Protein 6QAZ (pdb70)

Nearest PDB structures (foldseek):
  6qaz-assembly1_A  TM=1.008E+00  e=1.156E-24  metagenome
  6riz-assembly1_A  TM=9.950E-01  e=8.073E-23  metagenome
  6rix-assembly2_B  TM=8.967E-01  e=8.905E-10  Mycobacterium intracellulare subsp. chimaera
  4o1r-assembly1_A  TM=9.053E-01  e=1.411E-09  Nostoc punctiforme PCC 73102
  1mi8-assembly1_A-2  TM=8.725E-01  e=2.018E-08  Synechocystis sp. PCC 6803

B-factor: mean 21.93, std 11.86, range [12.66, 133.34]

Sequence (128 aa):
SGGGGALDLKTQVQQTPQGMKEISNIQVGDLVLSNTTGYNEVLNVFPKSKKKSYKITLEDGKEIICSEEHLFPTQTGEMNISGGLKEEGMCLYVKEMMLKKILKIEELDERELIIDIEVSGNHLFYANDILTHN

Radius of gyration: 13.16 Å; Cα contacts (8 Å, |Δi|>4): 362; chains: 1; bounding box: 24×33×32 Å

Solvent-accessible surface area: 5979 Å² total; per-residue (Å²): 54,55,2,0,2,20,51,140,4,83,1,40,3,68,140,34,99,60,51,1,48,100,10,117,90,43,16,71,0,25,3,49,87,36,88,7,71,0,79,61,56,68,115,123,33,134,50,77,0,24,50,0,18,0,89,57,48,58,77,2,32,0,1,76,68,2,48,0,16,16,122,116,36,75,35,24,27,71,54,24,6,108,95,48,60,23,0,36,3,79,95,80,94,70,51,97,3,94,115,34,86,96,48,78,95,68,75,0,10,11,1,31,0,30,59,52,69,17,0,4,0,49,51,0,1,0,25,4

Secondary structure (DSSP, 8-state):
----EETT-EEEETTEEEEGGG--TT-EEEETTEEEEEEEEPPPEEEEEEEEEETTS-EEEEETT--EEETTEEE-GGGT--TT-EEEETTTEEEEEEEEEEEEEEEEE-EEESTTSEEEETTEEEE-

Foldseek 3Di:
DDKFWAQQWWFQFPVGIDRLVPDDFQTWTQALVGTWGFHDKDDKDWAWKKWWAWPVGQITIIHQQFWAQFPVGIDGNVRPDAFQGWFAFPNRDTTTTHDIGTDGTDIGIDIATDDPQWHQTSRTIGHD

Structure (mmCIF, N/CA/C/O backbone):
data_6QAZ
#
_entry.id   6QAZ
#
_cell.length_a   48.809
_cell.length_b   69.986
_cell.length_c   71.236
_cell.angle_alpha   90.00
_cell.angle_beta   90.00
_cell.angle_gamma   90.00
#
_symmetry.space_group_name_H-M   'I 2 2 2'
#
loop_
_entity.id
_entity.type
_entity.pdbx_description
1 polymer 'cyanophage-like gp41-1 intein'
2 non-polymer 'CITRATE ANION'
3 non-polymer 'PENTAETHYLENE GLYCOL'
4 non-polymer DI(HYDROXYETHYL)ETHER
5 water water
#
loop_
_atom_site.group_PDB
_atom_site.id
_atom_site.type_symbol
_atom_site.label_atom_id
_atom_site.label_alt_id
_atom_site.label_comp_id
_atom_site.label_asym_id
_atom_site.label_entity_id
_atom_site.label_seq_id
_atom_site.pdbx_PDB_ins_code
_atom_site.Cartn_x
_atom_site.Cartn_y
_atom_site.Cartn_z
_atom_site.occupancy
_atom_site.B_iso_or_equiv
_atom_site.auth_seq_id
_atom_site.auth_comp_id
_atom_site.auth_asym_id
_atom_site.auth_atom_id
_atom_site.pdbx_PDB_model_num
ATOM 1 N N . SER A 1 1 ? 29.196 20.541 13.176 1.00 16.15 -2 SER A N 1
ATOM 2 C CA . SER A 1 1 ? 29.254 19.484 14.191 1.00 16.51 -2 SER A CA 1
ATOM 3 C C . SER A 1 1 ? 28.805 18.182 13.565 1.00 16.90 -2 SER A C 1
ATOM 4 O O . SER A 1 1 ? 28.058 18.211 12.575 1.00 19.04 -2 SER A O 1
ATOM 7 N N A GLY A 1 2 ? 29.203 16.982 14.004 0.45 16.78 -1 GLY A N 1
ATOM 8 N N B GLY A 1 2 ? 29.289 17.152 14.234 0.55 18.76 -1 GLY A N 1
ATOM 9 C CA A GLY A 1 2 ? 29.000 15.755 13.199 0.45 16.80 -1 GLY A CA 1
ATOM 10 C CA B GLY A 1 2 ? 28.855 15.785 14.045 0.55 17.75 -1 GLY A CA 1
ATOM 11 C C A GLY A 1 2 ? 27.670 15.023 13.352 0.45 16.56 -1 GLY A C 1
ATOM 12 C C B GLY A 1 2 ? 27.461 15.550 14.570 0.55 17.96 -1 GLY A C 1
ATOM 13 O O A GLY A 1 2 ? 27.395 14.139 12.506 0.45 18.52 -1 GLY A O 1
ATOM 14 O O B GLY A 1 2 ? 26.882 16.335 15.351 0.55 20.91 -1 GLY A O 1
ATOM 15 N N A GLY A 1 3 ? 26.879 15.325 14.385 0.45 15.93 0 GLY A N 1
ATOM 16 N N B GLY A 1 3 ? 26.916 14.432 14.142 0.55 17.98 0 GLY A N 1
ATOM 17 C CA A GLY A 1 3 ? 25.586 14.669 14.648 0.45 15.79 0 GLY A CA 1
ATOM 18 C CA B GLY A 1 3 ? 25.533 14.041 14.402 0.55 17.21 0 GLY A CA 1
ATOM 19 C C A GLY A 1 3 ? 24.503 15.213 13.739 0.45 15.14 0 GLY A C 1
ATOM 20 C C B GLY A 1 3 ? 24.550 14.847 13.588 0.55 16.37 0 GLY A C 1
ATOM 21 O O A GLY A 1 3 ? 24.809 16.018 12.834 0.45 16.16 0 GLY A O 1
ATOM 22 O O B GLY A 1 3 ? 24.946 15.572 12.699 0.55 15.33 0 GLY A O 1
ATOM 23 N N . ALA A 1 4 ? 23.272 14.720 13.905 1.00 15.44 1 ALA A N 1
ATOM 24 C CA . ALA A 1 4 ? 22.222 15.101 12.967 1.00 13.84 1 ALA A CA 1
ATOM 25 C C . ALA A 1 4 ? 20.853 14.965 13.623 1.00 13.58 1 ALA A C 1
ATOM 26 O O . ALA A 1 4 ? 20.696 14.349 14.693 1.00 14.52 1 ALA A O 1
ATOM 28 N N . LEU A 1 5 ? 19.861 15.524 12.954 1.00 13.21 2 LEU A N 1
ATOM 29 C CA . LEU A 1 5 ? 18.485 15.661 13.426 1.00 13.17 2 LEU A CA 1
ATOM 30 C C . LEU A 1 5 ? 17.515 15.031 12.424 1.00 13.06 2 LEU A C 1
ATOM 31 O O . LEU A 1 5 ? 17.728 15.015 11.213 1.00 13.61 2 LEU A O 1
ATOM 36 N N . ASP A 1 6 ? 16.351 14.601 12.931 1.00 13.26 3 ASP A N 1
ATOM 37 C CA . ASP A 1 6 ? 15.306 14.080 12.038 1.00 13.41 3 ASP A CA 1
ATOM 38 C C . ASP A 1 6 ? 14.924 15.108 10.998 1.00 13.12 3 ASP A C 1
ATOM 39 O O . ASP A 1 6 ? 14.822 16.311 11.292 1.00 13.62 3 ASP A O 1
ATOM 44 N N . LEU A 1 7 ? 14.599 14.641 9.798 1.00 13.58 4 LEU A N 1
ATOM 45 C CA . LEU A 1 7 ? 14.215 15.534 8.688 1.00 14.56 4 LEU A CA 1
ATOM 46 C C . LEU A 1 7 ? 13.009 16.406 9.006 1.00 14.12 4 LEU A C 1
ATOM 47 O O . LEU A 1 7 ? 12.931 17.512 8.443 1.00 15.29 4 LEU A O 1
ATOM 56 N N . LYS A 1 8 ? 12.089 15.951 9.834 1.00 14.17 5 LYS A N 1
ATOM 57 C CA . LYS A 1 8 ? 10.840 16.672 10.090 1.00 14.73 5 LYS A CA 1
ATOM 58 C C . LYS A 1 8 ? 10.954 17.593 11.290 1.00 14.24 5 LYS A C 1
ATOM 59 O O . LYS A 1 8 ? 9.968 18.254 11.645 1.00 15.88 5 LYS A O 1
ATOM 65 N N . THR A 1 9 ? 12.119 17.680 11.912 1.00 13.74 6 THR A N 1
ATOM 66 C CA . THR A 1 9 ? 12.339 18.641 13.001 1.00 13.33 6 THR A CA 1
ATOM 67 C C . THR A 1 9 ? 12.007 20.037 12.509 1.00 13.01 6 THR A C 1
ATOM 68 O O . THR A 1 9 ? 12.490 20.426 11.438 1.00 14.64 6 THR A O 1
ATOM 72 N N . GLN A 1 10 ? 11.257 20.808 13.270 1.00 12.77 7 GLN A N 1
ATOM 73 C CA . GLN A 1 10 ? 10.901 22.170 12.872 1.00 12.93 7 GLN A CA 1
ATOM 74 C C . GLN A 1 10 ? 11.833 23.189 13.517 1.00 12.99 7 GLN A C 1
ATOM 75 O O . GLN A 1 10 ? 12.163 23.107 14.695 1.00 14.68 7 GLN A O 1
ATOM 81 N N . VAL A 1 11 ? 12.234 24.155 12.715 1.00 13.97 8 VAL A N 1
ATOM 82 C CA . VAL A 1 11 ? 13.033 25.312 13.167 1.00 14.07 8 VAL A CA 1
ATOM 83 C C . VAL A 1 11 ? 12.269 26.566 12.757 1.00 13.89 8 VAL A C 1
ATOM 84 O O . VAL A 1 11 ? 11.464 26.555 11.825 1.00 15.64 8 VAL A O 1
ATOM 88 N N . GLN A 1 12 ? 12.520 27.652 13.465 1.00 14.93 9 GLN A N 1
ATOM 89 C CA A GLN A 1 12 ? 11.802 28.911 13.270 0.50 15.48 9 GLN A CA 1
ATOM 90 C CA B GLN A 1 12 ? 11.788 28.911 13.246 0.50 15.45 9 GLN A CA 1
ATOM 91 C C . GLN A 1 12 ? 12.647 29.861 12.415 1.00 14.72 9 GLN A C 1
ATOM 92 O O . GLN A 1 12 ? 13.739 30.245 12.848 1.00 15.46 9 GLN A O 1
ATOM 103 N N . THR A 1 13 ? 12.143 30.231 11.254 1.00 15.82 10 THR A N 1
ATOM 104 C CA . THR A 1 13 ? 12.779 31.249 10.407 1.00 15.92 10 THR A CA 1
ATOM 105 C C . THR A 1 13 ? 11.964 32.512 10.530 1.00 17.49 10 THR A C 1
ATOM 106 O O . THR A 1 13 ? 10.798 32.484 10.949 1.00 18.49 10 THR A O 1
ATOM 110 N N . PRO A 1 14 ? 12.457 33.640 10.000 1.00 18.22 11 PRO A N 1
ATOM 111 C CA . PRO A 1 14 ? 11.616 34.836 9.948 1.00 20.87 11 PRO A CA 1
ATOM 112 C C . PRO A 1 14 ? 10.366 34.660 9.081 1.00 21.92 11 PRO A C 1
ATOM 113 O O . PRO A 1 14 ? 9.479 35.484 9.172 1.00 28.43 11 PRO A O 1
ATOM 117 N N . GLN A 1 15 ? 10.389 33.711 8.153 1.00 21.89 12 GLN A N 1
ATOM 118 C CA . GLN A 1 15 ? 9.252 33.426 7.248 1.00 25.38 12 GLN A CA 1
ATOM 119 C C . GLN A 1 15 ? 8.338 32.331 7.831 1.00 25.72 12 GLN A C 1
ATOM 120 O O . GLN A 1 15 ? 7.351 31.998 7.146 1.00 35.44 12 GLN A O 1
ATOM 126 N N . GLY A 1 16 ? 8.564 31.856 9.058 1.00 21.35 13 GLY A N 1
ATOM 127 C CA . GLY A 1 16 ? 7.727 30.839 9.711 1.00 21.29 13 GLY A CA 1
ATOM 128 C C . GLY A 1 16 ? 8.510 29.595 9.990 1.00 17.38 13 GLY A C 1
ATOM 129 O O . GLY A 1 16 ? 9.723 29.515 9.782 1.00 18.04 13 GLY A O 1
ATOM 130 N N . MET A 1 17 ? 7.813 28.608 10.502 1.00 16.97 14 MET A N 1
ATOM 131 C CA . MET A 1 17 ? 8.461 27.338 10.832 1.00 15.80 14 MET A CA 1
ATOM 132 C C . MET A 1 17 ? 8.775 26.597 9.544 1.00 16.07 14 MET A C 1
ATOM 133 O O . MET A 1 17 ? 7.977 26.587 8.616 1.00 19.02 14 MET A O 1
ATOM 141 N N . LYS A 1 18 ? 9.915 25.971 9.521 1.00 14.88 15 LYS A N 1
ATOM 142 C CA . LYS A 1 18 ? 10.336 25.123 8.403 1.00 14.89 15 LYS A CA 1
ATOM 143 C C . LYS A 1 18 ? 10.818 23.783 8.936 1.00 14.52 15 LYS A C 1
ATOM 144 O O . LYS A 1 18 ? 11.448 23.738 9.994 1.00 15.66 15 LYS A O 1
ATOM 155 N N . GLU A 1 19 ? 10.576 22.718 8.192 1.00 14.80 16 GLU A N 1
ATOM 156 C CA . GLU A 1 19 ? 11.239 21.450 8.496 1.00 14.37 16 GLU A CA 1
ATOM 157 C C . GLU A 1 19 ? 12.703 21.579 8.116 1.00 14.19 16 GLU A C 1
ATOM 158 O O . GLU A 1 19 ? 13.071 22.186 7.087 1.00 14.90 16 GLU A O 1
ATOM 164 N N . ILE A 1 20 ? 13.577 21.005 8.934 1.00 13.93 17 ILE A N 1
ATOM 165 C CA . ILE A 1 20 ? 15.015 21.207 8.742 1.00 14.48 17 ILE A CA 1
ATOM 166 C C . ILE A 1 20 ? 15.469 20.619 7.404 1.00 14.88 17 ILE A C 1
ATOM 167 O O . ILE A 1 20 ? 16.452 21.119 6.838 1.00 15.44 17 ILE A O 1
ATOM 172 N N . SER A 1 21 ? 14.799 19.595 6.895 1.00 15.33 18 SER A N 1
ATOM 173 C CA . SER A 1 21 ? 15.115 19.053 5.566 1.00 17.14 18 SER A CA 1
ATOM 174 C C . SER A 1 21 ? 14.945 20.083 4.457 1.00 16.44 18 SER A C 1
ATOM 175 O O . SER A 1 21 ? 15.470 19.855 3.374 1.00 18.86 18 SER A O 1
ATOM 178 N N . ASN A 1 22 ? 14.218 21.167 4.696 1.00 15.37 19 ASN A N 1
ATOM 179 C CA . ASN A 1 22 ? 13.978 22.203 3.687 1.00 15.53 19 ASN A CA 1
ATOM 180 C C . ASN A 1 22 ? 14.901 23.414 3.904 1.00 14.99 19 ASN A C 1
ATOM 181 O O . ASN A 1 22 ? 14.823 24.336 3.105 1.00 17.21 19 ASN A O 1
ATOM 186 N N . ILE A 1 23 ? 15.708 23.426 4.938 1.00 14.63 20 ILE A N 1
ATOM 187 C CA . ILE A 1 23 ? 16.600 24.569 5.230 1.00 14.90 20 ILE A CA 1
ATOM 188 C C . ILE A 1 23 ? 17.714 24.606 4.183 1.00 15.38 20 ILE A C 1
ATOM 189 O O . ILE A 1 23 ? 18.234 23.569 3.750 1.00 17.03 20 ILE A O 1
ATOM 194 N N . GLN A 1 24 ? 18.081 25.822 3.819 1.00 15.75 21 GLN A N 1
ATOM 195 C CA . GLN A 1 24 ? 19.169 26.059 2.854 1.00 16.84 21 GLN A CA 1
ATOM 196 C C . GLN A 1 24 ? 20.157 27.048 3.439 1.00 15.82 21 GLN A C 1
ATOM 197 O O . GLN A 1 24 ? 19.826 27.841 4.344 1.00 15.82 21 GLN A O 1
ATOM 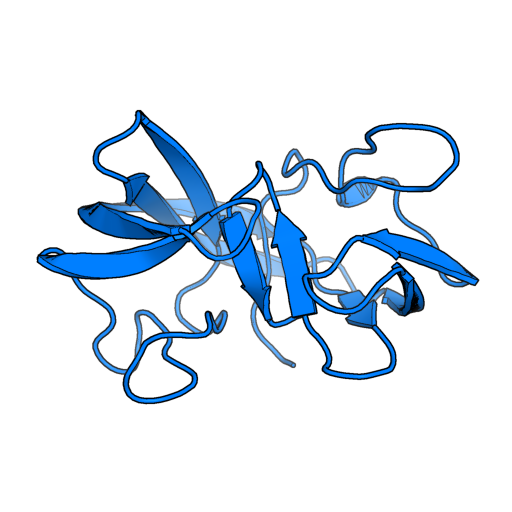208 N N . VAL A 1 25 ? 21.360 27.022 2.922 1.00 16.23 22 VAL A N 1
ATOM 209 C CA . VAL A 1 25 ? 22.361 28.028 3.290 1.00 16.57 22 VAL A CA 1
ATOM 210 C C . VAL A 1 25 ? 21.770 29.402 3.043 1.00 17.37 22 VAL A C 1
ATOM 211 O O . VAL A 1 25 ? 21.134 29.655 2.0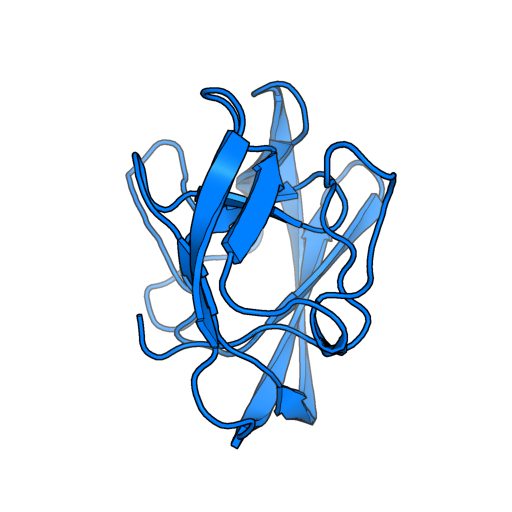13 1.00 17.81 22 VAL A O 1
ATOM 218 N N . GLY A 1 26 ? 21.994 30.288 4.008 1.00 17.38 23 GLY A N 1
ATOM 219 C CA . GLY A 1 26 ? 21.458 31.652 3.981 1.00 19.09 23 GLY A CA 1
ATOM 220 C C . GLY A 1 26 ? 20.163 31.822 4.733 1.00 18.13 23 GLY A C 1
ATOM 221 O O . GLY A 1 26 ? 19.814 32.969 5.032 1.00 21.29 23 GLY A O 1
ATOM 222 N N . ASP A 1 27 ? 19.448 30.742 5.037 1.00 16.48 24 ASP A N 1
ATOM 223 C CA . ASP A 1 27 ? 18.287 30.851 5.940 1.00 16.18 24 ASP A CA 1
ATOM 224 C C . ASP A 1 27 ? 18.753 31.370 7.298 1.00 15.10 24 ASP A C 1
ATOM 225 O O . ASP A 1 27 ? 19.923 31.277 7.662 1.00 15.85 24 ASP A O 1
ATOM 234 N N . LEU A 1 28 ? 17.810 31.908 8.041 1.00 15.41 25 LEU A N 1
ATOM 235 C CA . LEU A 1 28 ? 18.006 32.378 9.417 1.00 15.22 25 LEU A CA 1
ATOM 236 C C . LEU A 1 28 ? 17.140 31.531 10.349 1.00 14.65 25 LEU A C 1
ATOM 237 O O . LEU A 1 28 ? 15.952 31.354 10.039 1.00 15.83 25 LEU A O 1
ATOM 242 N N . VAL A 1 29 ? 17.723 31.031 11.436 1.00 14.31 26 VAL A N 1
ATOM 243 C CA . VAL A 1 29 ? 16.991 30.174 12.389 1.00 14.20 26 VAL A CA 1
ATOM 244 C C . VAL A 1 29 ? 17.082 30.755 13.777 1.00 13.93 26 VAL A C 1
ATOM 245 O O . VAL A 1 29 ? 18.156 31.205 14.219 1.00 14.68 26 VAL A O 1
ATOM 249 N N . LEU A 1 30 ? 15.970 30.716 14.497 1.00 14.06 27 LEU A N 1
ATOM 250 C CA . LEU A 1 30 ? 15.884 31.381 15.802 1.00 14.49 27 LEU A CA 1
ATOM 251 C C . LEU A 1 30 ? 16.609 30.569 16.864 1.00 13.88 27 LEU A C 1
ATOM 252 O O . LEU A 1 30 ? 16.405 29.356 16.979 1.00 14.22 27 LEU A O 1
ATOM 257 N N . SER A 1 31 ? 17.410 31.272 17.648 1.00 14.68 28 SER A N 1
ATOM 258 C CA . SER A 1 31 ? 18.093 30.769 18.837 1.00 14.85 28 SER A CA 1
ATOM 259 C C . SER A 1 31 ? 17.635 31.550 20.060 1.00 14.56 28 SER A C 1
ATOM 260 O O . SER A 1 31 ? 16.766 32.424 19.965 1.00 17.41 28 SER A O 1
ATOM 264 N N . ASN A 1 32 ? 18.278 31.287 21.176 1.00 15.15 29 ASN A N 1
ATOM 265 C CA . ASN A 1 32 ? 18.045 32.074 22.411 1.00 15.63 29 ASN A CA 1
ATOM 266 C C . ASN A 1 32 ? 18.585 33.494 22.301 1.00 16.20 29 ASN A C 1
ATOM 267 O O . ASN A 1 32 ? 18.207 34.308 23.138 1.00 19.44 29 ASN A O 1
ATOM 272 N N A THR A 1 33 ? 19.515 33.710 21.375 0.50 17.69 30 THR A N 1
ATOM 273 N N B THR A 1 33 ? 19.429 33.782 21.303 0.50 16.27 30 THR A N 1
ATOM 274 C CA A THR A 1 33 ? 20.205 34.980 21.078 0.50 20.65 30 THR A CA 1
ATOM 275 C CA B THR A 1 33 ? 20.201 35.042 21.163 0.50 18.74 30 THR A CA 1
ATOM 276 C C A THR A 1 33 ? 19.845 35.461 19.682 0.50 18.14 30 THR A C 1
ATOM 277 C C B THR A 1 33 ? 19.634 35.861 20.001 0.50 17.21 30 THR A C 1
ATOM 278 O O A THR A 1 33 ? 20.700 35.807 18.972 0.50 19.98 30 THR A O 1
ATOM 279 O O B THR A 1 33 ? 20.031 37.000 19.938 0.50 21.31 30 THR A O 1
ATOM 283 N N . GLY A 1 34 ? 18.626 35.428 19.257 1.00 20.25 31 GLY A N 1
ATOM 284 C CA . GLY A 1 34 ? 18.271 35.965 17.938 1.00 18.01 31 GLY A CA 1
ATOM 285 C C . GLY A 1 34 ? 18.455 34.952 16.848 1.00 15.61 31 GLY A C 1
ATOM 286 O O . GLY A 1 34 ? 18.604 33.746 17.108 1.00 18.34 31 GLY A O 1
ATOM 287 N N . TYR A 1 35 ? 18.457 35.398 15.622 1.00 14.93 32 TYR A N 1
ATOM 288 C CA . TYR A 1 35 ? 18.532 34.503 14.470 1.00 14.62 32 TYR A CA 1
ATOM 289 C C . TYR A 1 35 ? 19.966 34.276 14.050 1.00 14.29 32 TYR A C 1
ATOM 290 O O . TYR A 1 35 ? 20.732 35.231 13.824 1.00 15.37 32 TYR A O 1
ATOM 299 N N . ASN A 1 36 ? 20.335 33.010 13.897 1.00 14.03 33 ASN A N 1
ATOM 300 C CA . ASN A 1 36 ? 21.645 32.641 13.388 1.00 14.07 33 ASN A CA 1
ATOM 301 C C . ASN A 1 36 ? 21.552 32.254 11.916 1.00 14.13 33 ASN A C 1
ATOM 302 O O . ASN A 1 36 ? 20.567 31.608 11.503 1.00 15.13 33 ASN A O 1
ATOM 307 N N . GLU A 1 37 ? 22.532 32.647 11.108 1.00 14.38 34 GLU A N 1
ATOM 308 C CA . GLU A 1 37 ? 22.543 32.302 9.682 1.00 14.84 34 GLU A CA 1
ATOM 309 C C . GLU A 1 37 ? 22.969 30.854 9.514 1.00 14.22 34 GLU A C 1
ATOM 310 O O . GLU A 1 37 ? 23.939 30.409 10.118 1.00 14.61 34 GLU A O 1
ATOM 316 N N . VAL A 1 38 ? 22.299 30.157 8.608 1.00 14.44 35 VAL A N 1
ATOM 317 C CA . VAL A 1 38 ? 22.711 28.810 8.211 1.00 14.31 35 VAL A CA 1
ATOM 318 C C . VAL A 1 38 ? 23.904 28.943 7.241 1.00 15.29 35 VAL A C 1
ATOM 319 O O . VAL A 1 38 ? 23.756 29.490 6.139 1.00 16.83 35 VAL A O 1
ATOM 323 N N . LEU A 1 39 ? 25.058 28.496 7.692 1.00 14.66 36 LEU A N 1
ATOM 324 C CA . LEU A 1 39 ? 26.315 28.601 6.961 1.00 15.51 36 LEU A CA 1
ATOM 325 C C . LEU A 1 39 ? 26.590 27.362 6.126 1.00 15.94 36 LEU A C 1
ATOM 326 O O . LEU A 1 39 ? 27.279 27.447 5.109 1.00 17.62 36 LEU A O 1
ATOM 331 N N . ASN A 1 40 ? 26.096 26.202 6.564 1.00 15.10 37 ASN A N 1
ATOM 332 C CA . ASN A 1 40 ? 26.332 24.927 5.853 1.00 15.79 37 ASN A CA 1
ATOM 333 C C . ASN A 1 40 ? 25.125 24.050 6.043 1.00 14.92 37 ASN A C 1
ATOM 334 O O . ASN A 1 40 ? 24.533 24.014 7.124 1.00 15.16 37 ASN A O 1
ATOM 339 N N . VAL A 1 41 ? 24.820 23.306 4.999 1.00 14.89 38 VAL A N 1
ATOM 340 C CA . VAL A 1 41 ? 23.913 22.146 5.079 1.00 14.83 38 VAL A CA 1
ATOM 341 C C . VAL A 1 41 ? 24.764 20.961 4.653 1.00 14.55 38 VAL A C 1
ATOM 342 O O . VAL A 1 41 ? 25.122 20.836 3.474 1.00 15.77 38 VAL A O 1
ATOM 346 N N . PHE A 1 42 ? 25.164 20.158 5.626 1.00 15.15 39 PHE A N 1
ATOM 347 C CA . PHE A 1 42 ? 26.057 19.027 5.358 1.00 15.66 39 PHE A CA 1
ATOM 348 C C . PHE A 1 42 ? 25.244 17.941 4.689 1.00 15.62 39 PHE A C 1
ATOM 349 O O . PHE A 1 42 ? 24.020 17.963 4.694 1.00 16.43 39 PHE A O 1
ATOM 357 N N . PRO A 1 43 ? 25.888 16.924 4.093 1.00 16.21 40 PRO A N 1
ATOM 358 C CA . PRO A 1 43 ? 25.111 15.879 3.436 1.00 16.70 40 PRO A CA 1
ATOM 359 C C . PRO A 1 43 ? 24.209 15.135 4.405 1.00 16.70 40 PRO A C 1
ATOM 360 O O . PRO A 1 43 ? 24.568 14.898 5.546 1.00 17.26 40 PRO A O 1
ATOM 364 N N . LYS A 1 44 ? 23.045 14.766 3.908 1.00 17.75 41 LYS A N 1
ATOM 365 C CA . LYS A 1 44 ? 22.160 13.858 4.635 1.00 18.19 41 LYS A CA 1
ATOM 366 C C . LYS A 1 44 ? 22.930 12.558 4.881 1.00 20.21 41 LYS A C 1
ATOM 367 O O . LYS A 1 44 ? 23.710 12.138 4.065 1.00 23.41 41 LYS A O 1
ATOM 378 N N . SER A 1 45 ? 22.643 11.899 5.975 1.00 19.08 42 SER A N 1
ATOM 379 C CA . SER A 1 45 ? 23.361 10.708 6.442 1.00 22.26 42 SER A CA 1
ATOM 380 C C . SER A 1 45 ? 22.385 9.781 7.125 1.00 19.22 42 SER A C 1
ATOM 381 O O . SER A 1 45 ? 21.546 10.242 7.775 1.00 22.21 42 SER A O 1
ATOM 386 N N . LYS A 1 46 ? 22.627 8.486 7.042 1.00 20.69 43 LYS A N 1
ATOM 387 C CA . LYS A 1 46 ? 21.811 7.500 7.735 1.00 20.40 43 LYS A CA 1
ATOM 388 C C . LYS A 1 46 ? 22.551 7.112 8.995 1.00 22.59 43 LYS A C 1
ATOM 389 O O . LYS A 1 46 ? 23.722 6.684 8.927 1.00 25.55 43 LYS A O 1
ATOM 395 N N . LYS A 1 47 ? 21.880 7.273 10.118 1.00 20.58 44 LYS A N 1
ATOM 396 C CA . LYS A 1 47 ? 22.462 7.010 11.440 1.00 20.33 44 LYS A CA 1
ATOM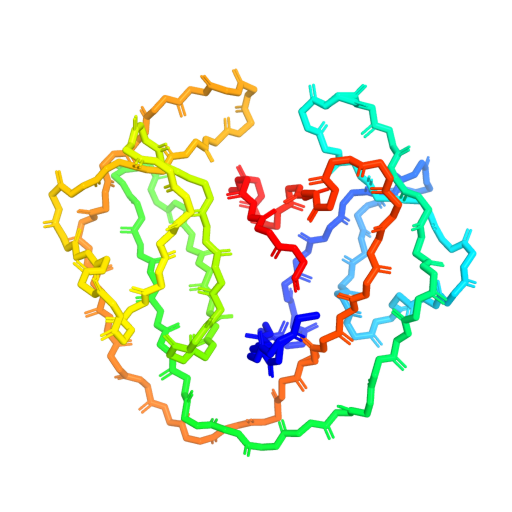 397 C C . LYS A 1 47 ? 21.374 6.406 12.331 1.00 18.60 44 LYS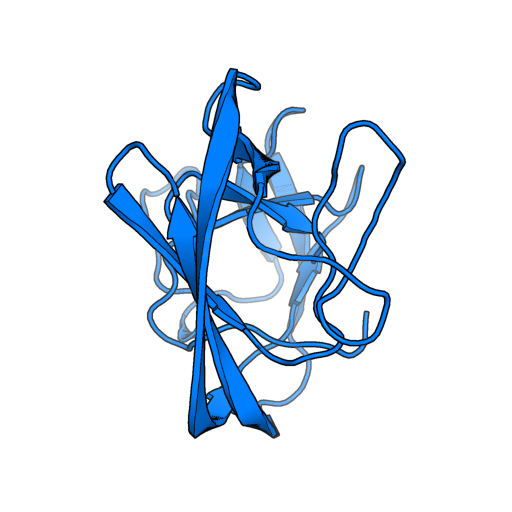 A C 1
ATOM 398 O O . LYS A 1 47 ? 20.160 6.625 12.119 1.00 18.58 44 LYS A O 1
ATOM 404 N N . LYS A 1 48 ? 21.801 5.713 13.370 1.00 19.26 45 LYS A N 1
ATOM 405 C CA . LYS A 1 48 ? 20.867 5.350 14.435 1.00 18.77 45 LYS A CA 1
ATOM 406 C C . LYS A 1 48 ? 20.290 6.603 15.061 1.00 17.14 45 LYS A C 1
ATOM 407 O O . LYS A 1 48 ? 21.018 7.565 15.332 1.00 18.75 45 LYS A O 1
ATOM 418 N N . SER A 1 49 ? 18.996 6.583 15.325 1.00 16.89 46 SER A N 1
ATOM 419 C CA . SER A 1 49 ? 18.280 7.737 15.878 1.00 16.03 46 SER A CA 1
ATOM 420 C C . SER A 1 49 ? 17.735 7.411 17.254 1.00 15.52 46 SER A C 1
ATOM 421 O O . SER A 1 49 ? 17.524 6.249 17.592 1.00 16.69 46 SER A O 1
ATOM 424 N N . TYR A 1 50 ? 17.492 8.472 18.004 1.00 15.17 47 TYR A N 1
ATOM 425 C CA . TYR A 1 50 ? 17.034 8.451 19.389 1.00 15.26 47 TYR A CA 1
ATOM 426 C C . TYR A 1 50 ? 15.997 9.539 19.554 1.00 14.43 47 TYR A C 1
ATOM 427 O O . TYR A 1 50 ? 16.138 10.630 19.017 1.00 15.09 47 TYR A O 1
ATOM 436 N N . LYS A 1 51 ? 14.963 9.250 20.332 1.00 15.01 48 LYS A N 1
ATOM 437 C CA . LYS A 1 51 ? 13.940 10.241 20.671 1.00 15.28 48 LYS A CA 1
ATOM 438 C C . LYS A 1 51 ? 14.130 10.694 22.108 1.00 15.29 48 LYS A C 1
ATOM 439 O O . LYS A 1 51 ? 14.102 9.850 23.027 1.00 16.57 48 LYS A O 1
ATOM 445 N N . ILE A 1 52 ? 14.227 11.983 22.302 1.00 13.98 49 ILE A N 1
ATOM 446 C CA . ILE A 1 52 ? 14.237 12.606 23.630 1.00 13.63 49 ILE A CA 1
ATOM 447 C C . ILE A 1 52 ? 12.874 13.216 23.868 1.00 13.95 49 ILE A C 1
ATOM 448 O O . ILE A 1 52 ? 12.409 14.000 23.034 1.00 15.14 49 ILE A O 1
ATOM 453 N N . THR A 1 53 ? 12.241 12.882 24.981 1.00 13.84 50 THR A N 1
ATOM 454 C CA . THR A 1 53 ? 10.931 13.426 25.363 1.00 14.07 50 THR A CA 1
ATOM 455 C C . THR A 1 53 ? 11.073 14.189 26.669 1.00 13.81 50 THR A C 1
ATOM 456 O O . THR A 1 53 ? 11.608 13.625 27.656 1.00 14.66 50 THR A O 1
ATOM 460 N N . LEU A 1 54 ? 10.603 15.428 26.710 1.00 13.55 51 LEU A N 1
ATOM 461 C CA . LEU A 1 54 ? 10.672 16.261 27.902 1.00 13.55 51 LEU A CA 1
ATOM 462 C C . LEU A 1 54 ? 9.366 16.199 28.682 1.00 13.87 51 LEU A C 1
ATOM 463 O O . LEU A 1 54 ? 8.324 15.740 28.204 1.00 14.92 51 LEU A O 1
ATOM 468 N N . GLU A 1 55 ? 9.414 16.737 29.898 1.00 14.69 52 GLU A N 1
ATOM 469 C CA . GLU A 1 55 ? 8.268 16.651 30.832 1.00 15.59 52 GLU A CA 1
ATOM 470 C C . GLU A 1 55 ? 7.077 17.483 30.345 1.00 15.29 52 GLU A C 1
ATOM 471 O O . GLU A 1 55 ? 5.966 17.245 30.852 1.00 16.42 52 GLU A O 1
ATOM 477 N N . ASP A 1 56 ? 7.263 18.426 29.433 1.00 15.91 53 ASP A N 1
ATOM 478 C CA . ASP A 1 56 ? 6.167 19.199 28.813 1.00 16.18 53 ASP A CA 1
ATOM 479 C C . ASP A 1 56 ? 5.688 18.557 27.508 1.00 15.73 53 ASP A C 1
ATOM 480 O O . ASP A 1 56 ? 4.883 19.190 26.789 1.00 19.30 53 ASP A O 1
ATOM 485 N N . GLY A 1 57 ? 6.146 17.361 27.207 1.00 15.11 54 GLY A N 1
ATOM 486 C CA . GLY A 1 57 ? 5.723 16.659 25.998 1.00 15.09 54 GLY A CA 1
ATOM 487 C C . GLY A 1 57 ? 6.615 16.874 24.800 1.00 14.66 54 GLY A C 1
ATOM 488 O O . GLY A 1 57 ? 6.520 16.100 23.845 1.00 15.55 54 GLY A O 1
ATOM 489 N N . LYS A 1 58 ? 7.440 17.916 24.794 1.00 14.19 55 LYS A N 1
ATOM 490 C CA . LYS A 1 58 ? 8.221 18.216 23.592 1.00 14.11 55 LYS A CA 1
ATOM 491 C C . LYS A 1 58 ? 9.169 17.057 23.296 1.00 13.28 55 LYS A C 1
ATOM 492 O O . LYS A 1 58 ? 9.751 16.460 24.202 1.00 14.64 55 LYS A O 1
ATOM 498 N N . GLU A 1 59 ? 9.350 16.785 22.012 1.00 13.74 56 GLU A N 1
ATOM 499 C CA . GLU A 1 59 ? 10.199 15.680 21.545 1.00 14.05 56 GLU A CA 1
ATOM 500 C C . GLU A 1 59 ? 11.154 16.156 20.485 1.00 13.52 56 GLU A C 1
ATOM 501 O O . GLU A 1 59 ? 10.821 17.071 19.691 1.00 14.61 56 GLU A O 1
ATOM 507 N N . ILE A 1 60 ? 12.274 15.489 20.382 1.00 13.56 57 ILE A N 1
ATOM 508 C CA . ILE A 1 60 ? 13.220 15.690 19.281 1.00 13.56 57 ILE A CA 1
ATOM 509 C C . ILE A 1 60 ? 13.874 14.359 18.982 1.00 13.49 57 ILE A C 1
ATOM 510 O O . ILE A 1 60 ? 14.136 13.578 19.914 1.00 14.39 57 ILE A O 1
ATOM 515 N N . ILE A 1 61 ? 14.168 14.121 17.732 1.00 13.16 58 ILE A N 1
ATOM 516 C CA . ILE A 1 61 ? 14.846 12.887 17.273 1.00 13.35 58 ILE A CA 1
ATOM 517 C C . ILE A 1 61 ? 16.194 13.291 16.704 1.00 12.93 58 ILE A C 1
ATOM 518 O O . ILE A 1 61 ? 16.284 14.132 15.804 1.00 13.36 58 ILE A O 1
ATOM 523 N N . CYS A 1 62 ? 17.230 12.620 17.190 1.00 13.07 59 CYS A N 1
ATOM 524 C CA . CYS A 1 62 ? 18.601 12.993 16.826 1.00 13.68 59 CYS A CA 1
ATOM 525 C C . CYS A 1 62 ? 19.505 11.773 16.875 1.00 13.53 59 CYS A C 1
ATOM 526 O O . CYS A 1 62 ? 19.135 10.703 17.361 1.00 14.76 59 CYS A O 1
ATOM 529 N N . SER A 1 63 ? 20.733 11.956 16.426 1.00 14.10 60 SER A N 1
ATOM 530 C CA . SER A 1 63 ? 21.759 10.912 16.519 1.00 14.52 60 SER A CA 1
ATOM 531 C C . SER A 1 63 ? 22.451 10.954 17.869 1.00 14.12 60 SER A C 1
ATOM 532 O O . SER A 1 63 ? 22.299 11.895 18.669 1.00 14.65 60 SER A O 1
ATOM 535 N N . GLU A 1 64 ? 23.270 9.938 18.129 1.00 14.85 61 GLU A N 1
ATOM 536 C CA . GLU A 1 64 ? 23.880 9.797 19.456 1.00 15.22 61 GLU A CA 1
ATOM 537 C C . GLU A 1 64 ? 24.901 10.888 19.752 1.00 15.40 61 GLU A C 1
ATOM 538 O O . GLU A 1 64 ? 25.156 11.155 20.928 1.00 17.07 61 GLU A O 1
ATOM 549 N N . GLU A 1 65 ? 25.488 11.487 18.724 1.00 15.22 62 GLU A N 1
ATOM 550 C CA . GLU A 1 65 ? 26.524 12.492 18.982 1.00 16.24 62 GLU A CA 1
ATOM 551 C C . GLU A 1 65 ? 25.968 13.908 18.919 1.00 14.79 62 GLU A C 1
ATOM 552 O O . GLU A 1 65 ? 26.731 14.859 19.180 1.00 15.21 62 GLU A O 1
ATOM 558 N N . HIS A 1 66 ? 24.694 14.088 18.626 1.00 14.69 63 HIS A N 1
ATOM 559 C CA . HIS A 1 66 ? 24.140 15.439 18.491 1.00 14.22 63 HIS A CA 1
ATOM 560 C C . HIS A 1 66 ? 24.096 16.135 19.851 1.00 13.97 63 HIS A C 1
ATOM 561 O O . HIS A 1 66 ? 23.570 15.582 20.836 1.00 14.13 63 HIS A O 1
ATOM 568 N N . LEU A 1 67 ? 24.607 17.348 19.924 1.00 14.17 64 LEU A N 1
ATOM 569 C CA . LEU A 1 67 ? 24.762 18.091 21.185 1.00 14.57 64 LEU A CA 1
ATOM 570 C C . LEU A 1 67 ? 23.555 18.954 21.514 1.00 13.73 64 LEU A C 1
ATOM 571 O O . LEU A 1 67 ? 22.901 19.545 20.646 1.00 14.22 64 LEU A O 1
ATOM 576 N N . PHE A 1 68 ? 23.353 19.079 22.822 1.00 13.70 65 PHE A N 1
ATOM 577 C CA . PHE A 1 68 ? 22.381 20.013 23.397 1.00 13.41 65 PHE A CA 1
ATOM 578 C C . PHE A 1 68 ? 23.021 20.798 24.529 1.00 14.12 65 PHE A C 1
ATOM 579 O O . PHE A 1 68 ? 23.732 20.226 25.362 1.00 15.30 65 PHE A O 1
ATOM 587 N N . PRO A 1 69 ? 22.694 22.078 24.662 1.00 14.21 66 PRO A N 1
ATOM 588 C CA . PRO A 1 69 ? 23.122 22.837 25.829 1.00 15.15 66 PRO A CA 1
ATOM 589 C C . PRO A 1 69 ? 22.388 22.327 27.055 1.00 15.01 66 PRO A C 1
ATOM 590 O O . PRO A 1 69 ? 21.193 22.051 27.027 1.00 16.98 66 PRO A O 1
ATOM 594 N N . THR A 1 70 ? 23.113 22.250 28.161 1.00 15.78 67 THR A N 1
ATOM 595 C CA . THR A 1 70 ? 22.571 21.864 29.469 1.00 16.22 67 THR A CA 1
ATOM 596 C C . THR A 1 70 ? 23.194 22.799 30.499 1.00 15.99 67 THR A C 1
ATOM 597 O O . THR A 1 70 ? 24.134 23.538 30.213 1.00 17.08 67 THR A O 1
ATOM 601 N N . GLN A 1 71 ? 22.741 22.673 31.736 1.00 16.96 68 GLN A N 1
ATOM 602 C CA . GLN A 1 71 ? 23.344 23.455 32.820 1.00 17.33 68 GLN A CA 1
ATOM 603 C C . GLN A 1 71 ? 24.813 23.108 33.056 1.00 16.88 68 GLN A C 1
ATOM 604 O O . GLN A 1 71 ? 25.517 23.938 33.678 1.00 19.00 68 GLN A O 1
ATOM 610 N N . THR A 1 72 ? 25.285 21.965 32.612 1.00 16.24 69 THR A N 1
ATOM 611 C CA . THR A 1 72 ? 26.707 21.618 32.780 1.00 17.06 69 THR A CA 1
ATOM 612 C C . THR A 1 72 ? 27.521 21.837 31.517 1.00 18.19 69 THR A C 1
ATOM 613 O O . THR A 1 72 ? 28.738 21.605 31.562 1.00 22.26 69 THR A O 1
ATOM 617 N N . GLY A 1 73 ? 26.937 22.356 30.462 1.00 17.11 70 GLY A N 1
ATOM 618 C CA . GLY A 1 73 ? 27.607 22.489 29.172 1.00 17.63 70 GLY A CA 1
ATOM 619 C C . GLY A 1 73 ? 26.949 21.621 28.115 1.00 15.87 70 GLY A C 1
ATOM 620 O O . GLY A 1 73 ? 25.940 20.960 28.340 1.00 17.36 70 GLY A O 1
ATOM 621 N N . GLU A 1 74 ? 27.549 21.620 26.940 1.00 15.63 71 GLU A N 1
ATOM 622 C CA . GLU A 1 74 ? 26.996 20.830 25.827 1.00 14.98 71 GLU A CA 1
ATOM 623 C C . GLU A 1 74 ? 27.137 19.343 26.140 1.00 15.40 71 GLU A C 1
ATOM 624 O O . GLU A 1 74 ? 28.187 18.900 26.602 1.00 17.87 71 GLU A O 1
ATOM 630 N N . MET A 1 75 ? 26.097 18.581 25.850 1.00 14.78 72 MET A N 1
ATOM 631 C CA . MET A 1 75 ? 26.107 17.146 26.088 1.00 14.83 72 MET A CA 1
ATOM 632 C C . MET A 1 75 ? 25.385 16.421 24.971 1.00 14.39 72 MET A C 1
ATOM 633 O O . MET A 1 75 ? 24.406 16.935 24.426 1.00 15.21 72 MET A O 1
ATOM 642 N N . ASN A 1 76 ? 25.814 15.190 24.715 1.00 14.53 73 ASN A N 1
ATOM 643 C CA . ASN A 1 76 ? 25.147 14.313 23.757 1.00 14.16 73 ASN A CA 1
ATOM 644 C C . ASN A 1 76 ? 24.827 12.984 24.435 1.00 14.17 73 ASN A C 1
ATOM 645 O O . ASN A 1 76 ? 25.305 12.693 25.524 1.00 14.73 73 ASN A O 1
ATOM 650 N N . ILE A 1 77 ? 24.018 12.182 23.778 1.00 14.27 74 ILE A N 1
ATOM 651 C CA . ILE A 1 77 ? 23.647 10.859 24.324 1.00 14.43 74 ILE A CA 1
ATOM 652 C C . ILE A 1 77 ? 24.902 10.020 24.504 1.00 15.38 74 ILE A C 1
ATOM 653 O O . ILE A 1 77 ? 25.054 9.347 25.564 1.00 16.38 74 ILE A O 1
ATOM 658 N N . SER A 1 78 ? 25.815 10.022 23.557 1.00 15.07 75 SER A N 1
ATOM 659 C CA . SER A 1 78 ? 27.036 9.189 23.697 1.00 16.25 75 SER A CA 1
ATOM 660 C C . SER A 1 78 ? 27.836 9.623 24.920 1.00 16.44 75 SER A C 1
ATOM 661 O O . SER A 1 78 ? 28.562 8.792 25.482 1.00 18.67 75 SER A O 1
ATOM 665 N N . GLY A 1 79 ? 27.753 10.894 25.281 1.00 15.87 76 GLY A N 1
ATOM 666 C CA . GLY A 1 79 ? 28.469 11.480 26.428 1.00 17.26 76 GLY A CA 1
ATOM 667 C C . GLY A 1 79 ? 27.680 11.511 27.708 1.00 18.37 76 GLY A C 1
ATOM 668 O O . GLY A 1 79 ? 28.166 12.107 28.671 1.00 24.19 76 GLY A O 1
ATOM 669 N N . GLY A 1 80 ? 26.544 10.834 27.768 1.00 17.66 77 GLY A N 1
ATOM 670 C CA . GLY A 1 80 ? 25.829 10.656 29.039 1.00 18.40 77 GLY A CA 1
ATOM 671 C C . GLY A 1 80 ? 24.582 11.481 29.207 1.00 17.49 77 GLY A C 1
ATOM 672 O O . GLY A 1 80 ? 23.978 11.448 30.285 1.00 20.53 77 GLY A O 1
ATOM 673 N 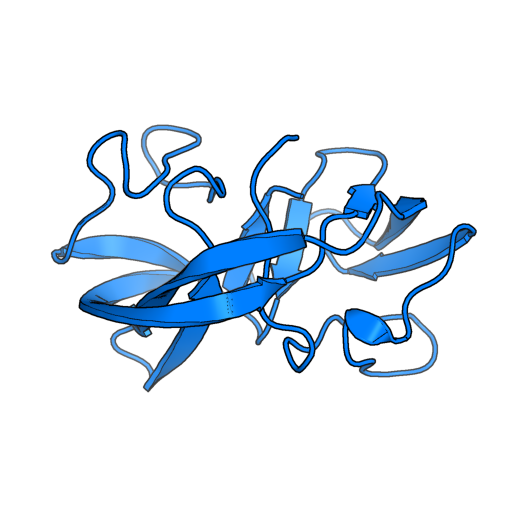N . LEU A 1 81 ? 24.127 12.218 28.184 1.00 16.74 78 LEU A N 1
ATOM 674 C CA . LEU A 1 81 ? 22.831 12.915 28.323 1.00 16.74 78 LEU A CA 1
ATOM 675 C C . LEU A 1 81 ? 21.763 11.864 28.612 1.00 16.88 78 LEU A C 1
ATOM 676 O O . LEU A 1 81 ? 21.679 10.873 27.894 1.00 19.07 78 LEU A O 1
ATOM 681 N N A LYS A 1 82 ? 20.977 12.051 29.661 0.50 18.30 79 LYS A N 1
ATOM 682 N N B LYS A 1 82 ? 20.977 12.051 29.661 0.50 18.30 79 LYS A N 1
ATOM 683 C CA . LYS A 1 82 ? 20.044 10.995 30.102 1.00 19.37 79 LYS A CA 1
ATOM 684 C C . LYS A 1 82 ? 18.850 11.605 30.815 1.00 16.83 79 LYS A C 1
ATOM 685 O O . LYS A 1 82 ? 18.802 12.777 31.214 1.00 16.20 79 LYS A O 1
ATOM 691 N N . GLU A 1 83 ? 17.899 10.720 30.986 1.00 17.08 80 GLU A N 1
ATOM 692 C CA A GLU A 1 83 ? 16.683 11.037 31.735 0.50 17.21 80 GLU A CA 1
ATOM 693 C CA B GLU A 1 83 ? 16.683 10.983 31.763 0.50 17.58 80 GLU A CA 1
ATOM 694 C C . GLU A 1 83 ? 17.060 11.654 33.086 1.00 16.83 80 GLU A C 1
ATOM 695 O O . GLU A 1 83 ? 18.002 11.195 33.766 1.00 18.31 80 GLU A O 1
ATOM 706 N N . GLY A 1 84 ? 16.306 12.670 33.464 1.00 16.57 81 GLY A N 1
ATOM 707 C CA . GLY A 1 84 ? 16.481 13.382 34.719 1.00 17.47 81 GLY A CA 1
ATOM 708 C C . GLY A 1 84 ? 17.339 14.605 34.607 1.00 17.07 81 GLY A C 1
ATOM 709 O O . GLY A 1 84 ? 17.337 15.423 35.538 1.00 19.68 81 GLY A O 1
ATOM 710 N N . MET A 1 85 ? 18.111 14.720 33.523 1.00 16.22 82 MET A N 1
ATOM 711 C CA . MET A 1 85 ? 18.797 15.985 33.200 1.00 15.98 82 MET A CA 1
ATOM 712 C C . MET A 1 85 ? 17.798 16.914 32.554 1.00 15.48 82 MET A C 1
ATOM 713 O O . MET A 1 85 ? 16.722 16.474 32.178 1.00 20.45 82 MET A O 1
ATOM 718 N N . CYS A 1 86 ? 18.109 18.200 32.494 1.00 15.90 83 CYS A N 1
ATOM 719 C CA . CYS A 1 86 ? 17.209 19.192 31.923 1.00 15.57 83 CYS A CA 1
ATOM 720 C C . CYS A 1 86 ? 17.793 19.805 30.653 1.00 14.68 83 CYS A C 1
ATOM 721 O O . CYS A 1 86 ? 18.986 20.086 30.561 1.00 16.25 83 CYS A O 1
ATOM 724 N N . LEU A 1 87 ? 16.898 20.033 29.697 1.00 14.35 84 LEU A N 1
ATOM 725 C CA . LEU A 1 87 ? 17.173 20.835 28.509 1.00 14.29 84 LEU A CA 1
ATOM 726 C C . LEU A 1 87 ? 16.468 22.176 28.641 1.00 13.73 84 LEU A C 1
ATOM 727 O O . LEU A 1 87 ? 15.599 22.348 29.468 1.00 17.23 84 LEU A O 1
ATOM 732 N N . TYR A 1 88 ? 16.828 23.110 27.776 1.00 13.85 85 TYR A N 1
ATOM 733 C CA . TYR A 1 88 ? 16.154 24.408 27.705 1.00 14.02 85 TYR A CA 1
ATOM 734 C C . TYR A 1 88 ? 15.105 24.366 26.618 1.00 14.29 85 TYR A C 1
ATOM 735 O O . TYR A 1 88 ? 15.373 23.890 25.507 1.00 14.91 85 TYR A O 1
ATOM 744 N N . VAL A 1 89 ? 13.938 24.924 26.912 1.00 15.16 86 VAL A N 1
ATOM 745 C CA . VAL A 1 89 ? 12.868 25.074 25.916 1.00 15.00 86 VAL A CA 1
ATOM 746 C C . VAL A 1 89 ? 12.630 26.549 25.708 1.00 15.38 86 VAL A C 1
ATOM 747 O O . VAL A 1 89 ? 13.059 27.392 26.478 1.00 19.57 86 VAL A O 1
ATOM 751 N N . LYS A 1 90 ? 11.921 26.884 24.662 1.00 17.16 87 LYS A N 1
ATOM 752 C CA . LYS A 1 90 ? 11.734 28.310 24.366 1.00 20.20 87 LYS A CA 1
ATOM 753 C C . LYS A 1 90 ? 10.961 28.913 25.525 1.00 22.77 87 LYS A C 1
ATOM 754 O O . LYS A 1 90 ? 9.974 28.358 25.946 1.00 25.68 87 LYS A O 1
ATOM 760 N N . GLU A 1 91 ? 11.305 30.078 26.079 1.00 26.77 88 GLU A N 1
ATOM 761 C CA . GLU A 1 91 ? 12.545 30.827 26.095 1.00 27.15 88 GLU A CA 1
ATOM 762 C C . GLU A 1 91 ? 13.315 30.573 27.404 1.00 26.80 88 GLU A C 1
ATOM 763 O O . GLU A 1 91 ? 13.023 31.133 28.518 1.00 28.70 88 GLU A O 1
ATOM 769 N N . MET A 1 92 ? 14.384 29.851 27.223 1.00 24.95 89 MET A N 1
ATOM 770 C CA . MET A 1 92 ? 15.363 29.419 28.230 1.00 22.22 89 MET A CA 1
ATOM 771 C C . MET A 1 92 ? 14.694 28.910 29.504 1.00 20.55 89 MET A C 1
ATOM 772 O O . MET A 1 92 ? 15.205 29.166 30.560 1.00 24.33 89 MET A O 1
ATOM 777 N N . MET A 1 93 ? 13.651 28.106 29.373 1.00 20.56 90 MET A N 1
ATOM 778 C CA . MET A 1 93 ? 13.009 27.455 30.540 1.00 20.98 90 MET A CA 1
ATOM 779 C C . MET A 1 93 ? 13.558 26.028 30.699 1.00 16.58 90 MET A C 1
ATOM 780 O O . MET A 1 93 ? 13.551 25.329 29.710 1.00 18.68 90 MET A O 1
ATOM 789 N N . LEU A 1 94 ? 14.002 25.593 31.872 1.00 16.72 91 LEU A N 1
ATOM 790 C CA . LEU A 1 94 ? 14.530 24.236 32.034 1.00 15.90 91 LEU A CA 1
ATOM 791 C C . LEU A 1 94 ? 13.389 23.240 32.108 1.00 16.13 91 LEU A C 1
ATOM 792 O O . LEU A 1 94 ? 12.416 23.468 32.831 1.00 18.77 91 LEU A O 1
ATOM 797 N N . LYS A 1 95 ? 13.520 22.139 31.397 1.00 14.73 92 LYS A N 1
ATOM 798 C CA . LYS A 1 95 ? 12.544 21.046 31.429 1.00 15.28 92 LYS A CA 1
ATOM 799 C C . LYS A 1 95 ? 13.269 19.722 31.510 1.00 15.26 92 LYS A C 1
ATOM 800 O O . LYS A 1 95 ? 14.235 19.471 30.766 1.00 16.40 92 LYS A O 1
ATOM 806 N N . LYS A 1 96 ? 12.795 18.865 32.389 1.00 15.83 93 LYS A N 1
ATOM 807 C CA . LYS A 1 96 ? 13.394 17.533 32.579 1.00 16.27 93 LYS A CA 1
ATOM 808 C C . LYS A 1 96 ? 13.214 16.659 31.345 1.00 14.71 93 LYS A C 1
ATOM 809 O O . LYS A 1 96 ? 12.123 16.599 30.776 1.00 14.93 93 LYS A O 1
ATOM 819 N N . ILE A 1 97 ? 14.244 15.899 31.049 1.00 14.96 94 ILE A N 1
ATOM 820 C CA . ILE A 1 97 ? 14.141 14.754 30.116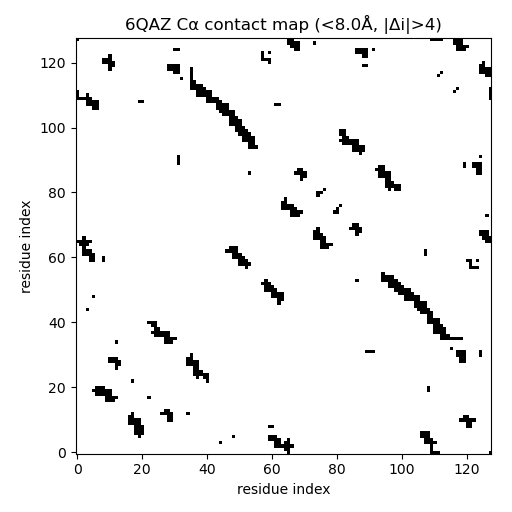 1.00 14.61 94 ILE A CA 1
ATOM 821 C C . ILE A 1 97 ? 13.436 13.620 30.839 1.00 14.49 94 ILE A C 1
ATOM 822 O O . ILE A 1 97 ? 13.918 13.142 31.861 1.00 15.61 94 ILE A O 1
ATOM 827 N N . LEU A 1 98 ? 12.302 13.204 30.311 1.00 14.71 95 LEU A N 1
ATOM 828 C CA . LEU A 1 98 ? 11.576 12.042 30.856 1.00 15.44 95 LEU A CA 1
ATOM 829 C C . LEU A 1 98 ? 12.117 10.733 30.288 1.00 16.59 95 LEU A C 1
ATOM 830 O O . LEU A 1 98 ? 12.139 9.735 31.036 1.00 18.84 95 LEU A O 1
ATOM 835 N N . LYS A 1 99 ? 12.449 10.708 29.001 1.00 16.61 96 LYS A N 1
ATOM 836 C CA . LYS A 1 99 ? 12.785 9.469 28.301 1.00 18.82 96 LYS A CA 1
ATOM 837 C C . LYS A 1 99 ? 13.793 9.781 27.238 1.00 16.70 96 LYS A C 1
ATOM 838 O O . LYS A 1 99 ? 13.639 10.783 26.550 1.00 16.76 96 LYS A O 1
ATOM 844 N N . ILE A 1 100 ? 14.690 8.848 27.020 1.00 16.98 97 ILE A N 1
ATOM 845 C CA . ILE A 1 100 ? 15.483 8.779 25.783 1.00 17.36 97 ILE A CA 1
ATOM 846 C C . ILE A 1 100 ? 15.294 7.370 25.237 1.00 18.40 97 ILE A C 1
ATOM 847 O O . ILE A 1 100 ? 15.534 6.385 25.961 1.00 22.16 97 ILE A O 1
ATOM 852 N N . GLU A 1 101 ? 14.750 7.277 24.042 1.00 18.34 98 GLU A N 1
ATOM 853 C CA . GLU A 1 101 ? 14.309 6.000 23.418 1.00 18.88 98 GLU A CA 1
ATOM 854 C C . GLU A 1 101 ? 15.131 5.795 22.142 1.00 19.70 98 GLU A C 1
ATOM 855 O O . GLU A 1 101 ? 14.973 6.590 21.220 1.00 20.88 98 GLU A O 1
ATOM 865 N N . GLU A 1 102 ? 15.926 4.732 22.046 1.00 19.87 99 GLU A N 1
ATOM 866 C CA . GLU A 1 102 ? 16.585 4.393 20.780 1.00 20.39 99 GLU A CA 1
ATOM 867 C C . GLU A 1 102 ? 15.503 3.965 19.798 1.00 20.06 99 GLU A C 1
ATOM 868 O O . GLU A 1 102 ? 14.633 3.130 20.154 1.00 22.14 99 GLU A O 1
ATOM 874 N N . LEU A 1 103 ? 15.597 4.481 18.596 1.00 19.34 100 LEU A N 1
ATOM 875 C CA . LEU A 1 103 ? 14.663 4.150 17.519 1.00 19.70 100 LEU A CA 1
ATOM 876 C C . LEU A 1 103 ? 15.449 3.331 16.496 1.00 20.60 100 LEU A C 1
ATOM 877 O O . LEU A 1 103 ? 16.083 2.343 16.873 1.00 25.78 100 LEU A O 1
ATOM 882 N N . ASP A 1 104 ? 15.328 3.691 15.255 1.00 21.62 101 ASP A N 1
ATOM 883 C CA . ASP A 1 104 ? 15.827 2.940 14.101 1.00 20.36 101 ASP A CA 1
ATOM 884 C C . ASP A 1 104 ? 16.913 3.741 13.384 1.00 19.02 101 ASP A C 1
ATOM 885 O O . ASP A 1 104 ? 17.145 4.918 13.674 1.00 19.95 101 ASP A O 1
ATOM 890 N N . GLU A 1 105 ? 17.554 3.120 12.424 1.00 20.82 102 GLU A N 1
ATOM 891 C CA . GLU A 1 105 ? 18.418 3.842 11.487 1.00 20.74 102 GLU A CA 1
ATOM 892 C C . GLU A 1 105 ? 17.536 4.621 10.537 1.00 20.46 102 GLU A C 1
ATOM 893 O O . GLU A 1 105 ? 16.592 4.052 9.977 1.00 24.33 102 GLU A O 1
ATOM 899 N N . ARG A 1 106 ? 17.865 5.879 10.308 1.00 19.04 103 ARG A N 1
ATOM 900 C CA . ARG A 1 106 ? 17.092 6.686 9.355 1.00 19.31 103 ARG A CA 1
ATOM 901 C C . ARG A 1 106 ? 17.975 7.814 8.831 1.00 17.70 103 ARG A C 1
ATOM 902 O O . ARG A 1 106 ? 19.038 8.116 9.387 1.00 17.74 103 ARG A O 1
ATOM 910 N N . GLU A 1 107 ? 17.500 8.435 7.762 1.00 19.21 104 GLU A N 1
ATOM 911 C CA . GLU A 1 107 ? 18.170 9.626 7.225 1.00 18.41 104 GLU A CA 1
ATOM 912 C C . GLU A 1 107 ? 17.999 10.781 8.214 1.00 16.68 104 GLU A C 1
ATOM 913 O O . GLU A 1 107 ? 16.915 10.984 8.775 1.00 17.62 104 GLU A O 1
ATOM 919 N N . LEU A 1 108 ? 19.071 11.512 8.409 1.00 16.32 105 LEU A N 1
ATOM 920 C CA . LEU A 1 108 ? 19.108 12.662 9.312 1.00 14.66 105 LEU A CA 1
ATOM 921 C C . LEU A 1 108 ? 19.847 13.797 8.634 1.00 15.35 105 LEU A C 1
ATOM 922 O O . LEU A 1 108 ? 20.682 13.579 7.726 1.00 18.33 105 LEU A O 1
ATOM 927 N N . ILE A 1 109 ? 19.617 15.007 9.115 1.00 14.90 106 ILE A N 1
ATOM 928 C CA A ILE A 1 109 ? 20.438 16.034 8.497 0.50 16.56 106 ILE A CA 1
ATOM 929 C CA B ILE A 1 109 ? 19.977 16.366 8.562 0.50 13.58 106 ILE A CA 1
ATOM 930 C C . ILE A 1 109 ? 21.023 16.971 9.527 1.00 14.22 106 ILE A C 1
ATOM 931 O O . ILE A 1 109 ? 20.709 17.034 10.711 1.00 14.45 106 ILE A O 1
ATOM 940 N N . ASP A 1 110 ? 22.058 17.597 9.009 1.00 14.74 107 ASP A N 1
ATOM 941 C CA . ASP A 1 110 ? 23.038 18.310 9.828 1.00 14.32 107 ASP A CA 1
ATOM 942 C C . ASP A 1 110 ? 23.297 19.663 9.192 1.00 13.64 107 ASP A C 1
ATOM 943 O O . ASP A 1 110 ? 23.672 19.696 8.017 1.00 14.87 107 ASP A O 1
ATOM 948 N N . ILE A 1 111 ? 23.155 20.734 9.954 1.00 14.25 108 ILE A N 1
ATOM 949 C CA . ILE A 1 111 ? 23.440 22.088 9.493 1.00 14.15 108 ILE A CA 1
ATOM 950 C C . ILE A 1 111 ? 24.431 22.755 10.437 1.00 14.06 108 ILE A C 1
ATOM 951 O O . ILE A 1 111 ? 24.569 22.351 11.578 1.00 15.10 108 ILE A O 1
ATOM 956 N N . GLU A 1 112 ? 25.080 23.787 9.958 1.00 14.00 109 GLU A N 1
ATOM 957 C CA . GLU A 1 112 ? 25.935 24.666 10.761 1.00 13.97 109 GLU A CA 1
ATOM 958 C C . GLU A 1 112 ? 25.332 26.059 10.745 1.00 13.68 109 GLU A C 1
ATOM 959 O O . GLU A 1 112 ? 24.984 26.553 9.647 1.00 15.10 109 GLU A O 1
ATOM 965 N N . VAL A 1 113 ? 25.235 26.695 11.901 1.00 13.57 110 VAL A N 1
ATOM 966 C CA . VAL A 1 113 ? 24.714 28.050 11.987 1.00 13.37 110 VAL A CA 1
ATOM 967 C C . VAL A 1 113 ? 25.760 28.957 12.633 1.00 13.64 110 VAL A C 1
ATOM 968 O O . VAL A 1 113 ? 26.699 28.498 13.281 1.00 14.80 110 VAL A O 1
ATOM 972 N N . SER A 1 114 ? 25.564 30.259 12.45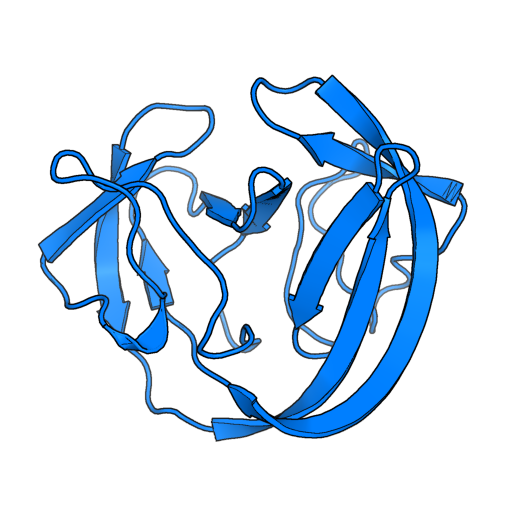2 1.00 13.42 111 SER A N 1
ATOM 973 C CA . SER A 1 114 ? 26.476 31.278 12.951 1.00 13.75 111 SER A CA 1
ATOM 974 C C . SER A 1 114 ? 26.283 31.515 14.447 1.00 13.62 111 SER A C 1
ATOM 975 O O . SER A 1 114 ? 25.517 30.836 15.139 1.00 14.20 111 SER A O 1
ATOM 978 N N . GLY A 1 115 ? 26.977 32.535 14.946 1.00 14.08 112 GLY A N 1
ATOM 979 C CA . GLY A 1 115 ? 26.722 32.999 16.301 1.00 14.53 112 GLY A CA 1
ATOM 980 C C . GLY A 1 115 ? 27.102 31.954 17.324 1.00 13.96 112 GLY A C 1
ATOM 981 O O . GLY A 1 115 ? 28.166 31.309 17.237 1.00 14.81 112 GLY A O 1
ATOM 982 N N . ASN A 1 116 ? 26.189 31.729 18.259 1.00 14.46 113 ASN A N 1
ATOM 983 C CA . ASN A 1 116 ? 26.395 30.736 19.321 1.00 14.53 113 ASN A CA 1
ATOM 984 C C . ASN A 1 116 ? 26.175 29.302 18.861 1.00 14.14 113 ASN A C 1
ATOM 985 O O . ASN A 1 116 ? 26.283 28.399 19.698 1.00 15.26 113 ASN A O 1
ATOM 990 N N . HIS A 1 117 ? 25.899 29.080 17.592 1.00 13.63 114 HIS A N 1
ATOM 991 C CA . HIS A 1 117 ? 25.743 27.709 17.039 1.00 14.25 114 HIS A CA 1
ATOM 992 C C . HIS A 1 117 ? 24.511 26.991 17.590 1.00 13.97 114 HIS A C 1
ATOM 993 O O . HIS A 1 117 ? 24.424 25.780 17.404 1.00 16.34 114 HIS A O 1
ATOM 1000 N N . LEU A 1 118 ? 23.575 27.709 18.173 1.00 13.75 115 LEU A N 1
ATOM 1001 C CA . LEU A 1 118 ? 22.357 27.090 18.709 1.00 14.08 115 LEU A CA 1
ATOM 1002 C C . LEU A 1 118 ? 21.145 27.460 17.857 1.00 13.80 115 LEU A C 1
ATOM 1003 O O . LEU A 1 118 ? 21.139 28.484 17.135 1.00 14.05 115 LEU A O 1
ATOM 1008 N N . PHE A 1 119 ? 20.089 26.688 18.007 1.00 13.37 116 PHE A N 1
ATOM 1009 C CA . PHE A 1 119 ? 18.785 27.051 17.464 1.00 13.20 116 PHE A CA 1
ATOM 1010 C C . PHE A 1 119 ? 17.724 26.241 18.189 1.00 12.90 116 PHE A C 1
ATOM 1011 O O . PHE A 1 119 ? 17.987 25.137 18.692 1.00 13.22 116 PHE A O 1
ATOM 1019 N N . TYR A 1 120 ? 16.508 26.764 18.214 1.00 12.98 117 TYR A N 1
ATOM 1020 C CA . TYR A 1 120 ? 15.375 25.997 18.728 1.00 13.36 117 TYR A CA 1
ATOM 1021 C C . TYR A 1 120 ? 14.894 25.006 17.668 1.00 13.04 117 TYR A C 1
ATOM 1022 O O . TYR A 1 120 ? 14.666 25.348 16.505 1.00 14.06 117 TYR A O 1
ATOM 1031 N N . ALA A 1 121 ? 14.714 23.776 18.092 1.00 13.12 118 ALA A N 1
ATOM 1032 C CA . ALA A 1 121 ? 14.315 22.645 17.241 1.00 12.99 118 ALA A CA 1
ATOM 1033 C C . ALA A 1 121 ? 13.130 22.001 17.938 1.00 12.86 118 ALA A C 1
ATOM 1034 O O . ALA A 1 121 ? 13.283 21.516 19.070 1.00 13.10 118 ALA A O 1
ATOM 1036 N N . ASN A 1 122 ? 11.958 22.062 17.337 1.00 13.21 119 ASN A N 1
ATOM 1037 C CA . ASN A 1 122 ? 10.713 21.661 18.059 1.00 13.44 119 ASN A CA 1
ATOM 1038 C C . ASN A 1 122 ? 10.619 22.392 19.404 1.00 13.71 119 ASN A C 1
ATOM 1039 O O . ASN A 1 122 ? 10.142 21.824 20.396 1.00 14.48 119 ASN A O 1
ATOM 1044 N N . ASP A 1 123 ? 11.068 23.639 19.449 1.00 13.55 120 ASP A N 1
ATOM 1045 C CA . ASP A 1 123 ? 10.993 24.492 20.652 1.00 13.84 120 ASP A CA 1
ATOM 1046 C C . ASP A 1 123 ? 11.951 24.041 21.758 1.00 13.45 120 ASP A C 1
ATOM 1047 O O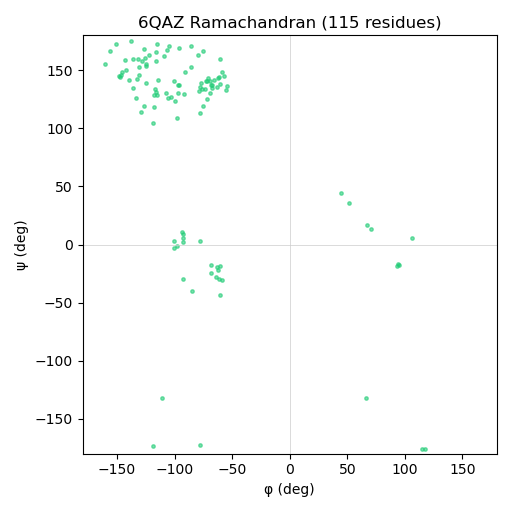 . ASP A 1 123 ? 11.855 24.551 22.869 1.00 15.81 120 ASP A O 1
ATOM 1052 N N . ILE A 1 124 ? 12.902 23.163 21.441 1.00 13.20 121 ILE A N 1
ATOM 1053 C CA . ILE A 1 124 ? 13.964 22.726 22.360 1.00 12.90 121 ILE A CA 1
ATOM 1054 C C . ILE A 1 124 ? 15.260 23.369 21.883 1.00 12.78 121 ILE A C 1
ATOM 1055 O O . ILE A 1 124 ? 15.609 23.264 20.721 1.00 13.20 121 ILE A O 1
ATOM 1060 N N . LEU A 1 125 ? 16.004 24.004 22.787 1.00 12.90 122 LEU A N 1
ATOM 1061 C CA . LEU A 1 125 ? 17.279 24.608 22.381 1.00 13.08 122 LEU A CA 1
ATOM 1062 C C . LEU A 1 125 ? 18.285 23.501 22.121 1.00 12.83 122 LEU A C 1
ATOM 1063 O O . LEU A 1 125 ? 18.555 22.637 22.981 1.00 13.47 122 LEU A O 1
ATOM 1068 N N . THR A 1 126 ? 18.864 23.502 20.934 1.00 13.06 123 THR A N 1
ATOM 1069 C CA . THR A 1 126 ? 19.832 22.487 20.535 1.00 13.19 123 THR A CA 1
ATOM 1070 C C . THR A 1 126 ? 21.052 23.146 19.923 1.00 13.25 123 THR A C 1
ATOM 1071 O O . THR A 1 126 ? 21.011 24.314 19.521 1.00 14.21 123 THR A O 1
ATOM 1075 N N . HIS A 1 127 ? 22.154 22.415 19.905 1.00 13.00 124 HIS A N 1
ATOM 1076 C CA . HIS A 1 127 ? 23.338 22.850 19.177 1.00 14.15 124 HIS A CA 1
ATOM 1077 C C . HIS A 1 127 ? 23.202 22.401 17.741 1.00 14.75 124 HIS A C 1
ATOM 1078 O O . HIS A 1 127 ? 22.522 21.390 17.468 1.00 16.89 124 HIS A O 1
ATOM 1085 N N . ASN A 1 128 ? 23.819 23.112 16.832 1.00 14.36 125 ASN A N 1
ATOM 1086 C CA . ASN A 1 128 ? 23.798 22.671 15.439 1.00 15.72 125 ASN A CA 1
ATOM 1087 C C . ASN A 1 128 ? 24.362 21.270 15.325 1.00 17.18 125 ASN A C 1
ATOM 1088 O O . ASN A 1 128 ? 23.897 20.504 14.458 1.00 19.34 125 ASN A O 1
#